Protein AF-A0A815WUZ4-F1 (afdb_monomer)

Organism: NCBI:txid392033

Secondary structure (DSSP, 8-state):
---HHHHHHHHHHHHHH-HHHHHHHTTHHHHHHHHHHH---SHHHHHHHHHHHHHHHHHHHGGG--S----HHHHHHSHHHHHHHHHHHHT--GGGHHHHHHHHTS-TTTTSTTSHHHHTTS------HHHHHHHHHHHHHTT--GGG---

Nearest PDB structures (foldseek):
  8whg-assembly4_H  TM=1.976E-01  e=9.197E+00  Streptomyces viridochromogenes

Structure (mmCIF, N/CA/C/O backbone):
data_AF-A0A815WUZ4-F1
#
_entry.id   AF-A0A815WUZ4-F1
#
loop_
_atom_site.group_PDB
_atom_site.id
_atom_site.type_symbol
_atom_site.label_atom_id
_atom_site.label_alt_id
_atom_site.label_comp_id
_atom_site.label_asym_id
_atom_site.label_entity_id
_atom_site.label_seq_id
_atom_site.pdbx_PDB_ins_code
_atom_site.Cartn_x
_atom_site.Cartn_y
_atom_site.Cartn_z
_atom_site.occupancy
_atom_site.B_iso_or_equiv
_atom_site.auth_seq_id
_atom_site.auth_comp_id
_atom_site.auth_asym_id
_atom_site.auth_atom_id
_atom_site.pdbx_PDB_model_num
ATOM 1 N N . MET A 1 1 ? -0.594 12.963 -1.275 1.00 33.72 1 MET A N 1
ATOM 2 C CA . MET A 1 1 ? -0.300 12.003 -2.353 1.00 33.72 1 MET A CA 1
ATOM 3 C C . MET A 1 1 ? 0.934 11.242 -1.901 1.00 33.72 1 MET A C 1
ATOM 5 O O . MET A 1 1 ? 2.005 11.834 -1.889 1.00 33.72 1 MET A O 1
ATOM 9 N N . MET A 1 2 ? 0.784 10.024 -1.371 1.00 34.12 2 MET A N 1
ATOM 10 C CA . MET A 1 2 ? 1.959 9.171 -1.191 1.00 34.12 2 MET A CA 1
ATOM 11 C C . MET A 1 2 ? 2.343 8.773 -2.609 1.00 34.12 2 MET A C 1
ATOM 13 O O . MET A 1 2 ? 1.570 8.118 -3.299 1.00 34.12 2 MET A O 1
ATOM 17 N N . ASP A 1 3 ? 3.430 9.360 -3.091 1.00 41.78 3 ASP A N 1
ATOM 18 C CA . ASP A 1 3 ? 3.906 9.173 -4.453 1.00 41.78 3 ASP A CA 1
ATOM 19 C C . ASP A 1 3 ? 4.042 7.666 -4.692 1.00 41.78 3 ASP A C 1
ATOM 21 O O . ASP A 1 3 ? 4.693 6.985 -3.894 1.00 41.78 3 ASP A O 1
ATOM 25 N N . ALA A 1 4 ? 3.403 7.135 -5.740 1.00 43.94 4 ALA A N 1
ATOM 26 C CA . ALA A 1 4 ? 3.498 5.720 -6.088 1.00 43.94 4 ALA A CA 1
ATOM 27 C C . ALA A 1 4 ? 4.973 5.288 -6.115 1.00 43.94 4 ALA A C 1
ATOM 29 O O . ALA A 1 4 ? 5.302 4.188 -5.677 1.00 43.94 4 ALA A O 1
ATOM 30 N N . ALA A 1 5 ? 5.886 6.196 -6.494 1.00 43.91 5 ALA A N 1
ATOM 31 C CA . ALA A 1 5 ? 7.324 5.991 -6.411 1.00 43.91 5 ALA A CA 1
ATOM 32 C C . ALA A 1 5 ? 7.806 5.538 -5.018 1.00 43.91 5 ALA A C 1
ATOM 34 O O . ALA A 1 5 ? 8.633 4.633 -4.951 1.00 43.91 5 ALA A O 1
ATOM 35 N N . ILE A 1 6 ? 7.306 6.113 -3.913 1.00 45.12 6 ILE A N 1
ATOM 36 C CA . ILE A 1 6 ? 7.702 5.789 -2.525 1.00 45.12 6 ILE A CA 1
ATOM 37 C C . ILE A 1 6 ? 7.415 4.322 -2.196 1.00 45.12 6 ILE A C 1
ATOM 39 O O . ILE A 1 6 ? 8.313 3.630 -1.713 1.00 45.12 6 ILE A O 1
ATOM 43 N N . PHE A 1 7 ? 6.227 3.830 -2.551 1.00 51.31 7 PHE A N 1
ATOM 44 C CA . PHE A 1 7 ? 5.836 2.436 -2.336 1.00 51.31 7 PHE A CA 1
ATOM 45 C C . PHE A 1 7 ? 6.725 1.458 -3.131 1.00 51.31 7 PHE A C 1
ATOM 47 O O . PHE A 1 7 ? 7.172 0.440 -2.603 1.00 51.31 7 PHE A O 1
ATOM 54 N N . TRP A 1 8 ? 7.105 1.799 -4.370 1.00 53.34 8 TRP A N 1
ATOM 55 C CA . TRP A 1 8 ? 8.022 0.959 -5.161 1.00 53.34 8 TRP A CA 1
ATOM 56 C C . TRP A 1 8 ? 9.453 0.935 -4.620 1.00 53.34 8 TRP A C 1
ATOM 58 O O . TRP A 1 8 ? 10.158 -0.059 -4.808 1.00 53.34 8 TRP A O 1
ATOM 68 N N . LYS A 1 9 ? 9.897 1.979 -3.906 1.00 58.34 9 LYS A N 1
ATOM 69 C CA . LYS A 1 9 ? 11.194 1.939 -3.211 1.00 58.34 9 LYS A CA 1
ATOM 70 C C . LYS A 1 9 ? 11.167 1.002 -2.022 1.00 58.34 9 LYS A C 1
ATOM 72 O O . LYS A 1 9 ? 12.125 0.258 -1.854 1.00 58.34 9 LYS A O 1
ATOM 77 N N . GLU A 1 10 ? 10.098 1.014 -1.230 1.00 59.25 10 GLU A N 1
ATOM 78 C CA . GLU A 1 10 ? 9.913 0.065 -0.125 1.00 59.25 10 GLU A CA 1
ATOM 79 C C . GLU A 1 10 ? 9.961 -1.368 -0.648 1.00 59.25 10 GLU A C 1
ATOM 81 O O . GLU A 1 10 ? 10.690 -2.203 -0.115 1.00 59.25 10 GLU A O 1
ATOM 86 N N . ALA A 1 11 ? 9.286 -1.608 -1.770 1.00 59.91 11 ALA A N 1
ATOM 87 C CA . ALA A 1 11 ? 9.274 -2.887 -2.448 1.00 59.91 11 ALA A CA 1
ATOM 88 C C . ALA A 1 11 ? 10.660 -3.377 -2.889 1.00 59.91 11 ALA A C 1
ATOM 90 O O . ALA A 1 11 ? 11.098 -4.465 -2.503 1.00 59.91 11 ALA A O 1
ATOM 91 N N . VAL A 1 12 ? 11.379 -2.555 -3.658 1.00 59.91 12 VAL A N 1
ATOM 92 C CA . VAL A 1 12 ? 12.727 -2.879 -4.150 1.00 59.91 12 VAL A CA 1
ATOM 93 C C . VAL A 1 12 ? 13.723 -2.996 -2.992 1.00 59.91 12 VAL A C 1
ATOM 95 O O . VAL A 1 12 ? 14.553 -3.907 -2.981 1.00 59.91 12 VAL A O 1
ATOM 98 N N . TYR A 1 13 ? 13.641 -2.111 -1.996 1.00 64.19 13 TYR A N 1
ATOM 99 C CA . TYR A 1 13 ? 14.516 -2.114 -0.826 1.00 64.19 13 TYR A CA 1
ATOM 100 C C . TYR A 1 13 ? 14.317 -3.368 0.030 1.00 64.19 13 TYR A C 1
ATOM 102 O O . TYR A 1 13 ? 15.301 -4.020 0.383 1.00 64.19 13 TYR A O 1
ATOM 110 N N . LEU A 1 14 ? 13.068 -3.744 0.319 1.00 59.81 14 LEU A N 1
ATOM 111 C CA . LEU A 1 14 ? 12.739 -4.953 1.073 1.00 59.81 14 LEU A CA 1
ATOM 112 C C . LEU A 1 14 ? 13.162 -6.216 0.326 1.00 59.81 14 LEU A C 1
ATOM 114 O O . LEU A 1 14 ? 13.721 -7.124 0.935 1.00 59.81 14 LEU A O 1
ATOM 118 N N . GLN A 1 15 ? 12.962 -6.267 -0.990 1.00 59.44 15 GLN A N 1
ATOM 119 C CA . GLN A 1 15 ? 13.372 -7.421 -1.783 1.00 59.44 15 GLN A CA 1
ATOM 120 C C . GLN A 1 15 ? 14.902 -7.552 -1.871 1.00 59.44 15 GLN A C 1
ATOM 122 O O . GLN A 1 15 ? 15.423 -8.666 -1.827 1.00 59.44 15 GLN A O 1
ATOM 127 N N . SER A 1 16 ? 15.619 -6.426 -1.948 1.00 58.81 16 SER A N 1
ATOM 128 C CA . SER A 1 16 ? 17.085 -6.404 -2.055 1.00 58.81 16 SER A CA 1
ATOM 129 C C . SER A 1 16 ? 17.783 -6.686 -0.723 1.00 58.81 16 SER A C 1
ATOM 131 O O . SER A 1 16 ? 18.782 -7.398 -0.694 1.00 58.81 16 SER A O 1
ATOM 133 N N . ASN A 1 17 ? 17.262 -6.147 0.383 1.00 57.53 17 ASN A N 1
ATOM 134 C CA . ASN A 1 17 ? 17.926 -6.197 1.691 1.00 57.53 17 ASN A CA 1
ATOM 135 C C . ASN A 1 17 ? 17.326 -7.247 2.639 1.00 57.53 17 ASN A C 1
ATOM 137 O O . ASN A 1 17 ? 18.008 -7.714 3.549 1.00 57.53 17 ASN A O 1
ATOM 141 N N . PHE A 1 18 ? 16.071 -7.656 2.423 1.00 61.00 18 PHE A N 1
ATOM 142 C CA . PHE A 1 18 ? 15.342 -8.592 3.287 1.00 61.00 18 PHE A CA 1
ATOM 143 C C . PHE A 1 18 ? 14.553 -9.644 2.475 1.00 61.00 18 PHE A C 1
ATOM 145 O O . PHE A 1 18 ? 13.340 -9.797 2.649 1.00 61.00 18 PHE A O 1
ATOM 152 N N . PRO A 1 19 ? 15.215 -10.446 1.618 1.00 57.31 19 PRO A N 1
ATOM 153 C CA . PRO A 1 19 ? 14.550 -11.329 0.650 1.00 57.31 19 PRO A CA 1
ATOM 154 C C . PRO A 1 19 ? 13.645 -12.396 1.289 1.00 57.31 19 PRO A C 1
ATOM 156 O O . PRO A 1 19 ? 12.634 -12.785 0.707 1.00 57.31 19 PRO A O 1
ATOM 159 N N . LYS A 1 20 ? 13.958 -12.854 2.511 1.00 56.62 20 LYS A N 1
ATOM 160 C CA . LYS A 1 20 ? 13.097 -13.784 3.267 1.00 56.62 20 LYS A CA 1
ATOM 161 C C . LYS A 1 20 ? 11.817 -1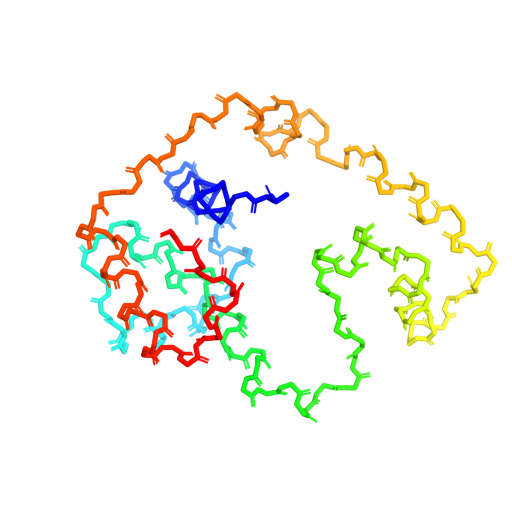3.116 3.784 1.00 56.62 20 LYS A C 1
ATOM 163 O O . LYS A 1 20 ? 10.778 -13.765 3.807 1.00 56.62 20 LYS A O 1
ATOM 168 N N . LEU A 1 21 ? 11.892 -11.838 4.167 1.00 56.75 21 LEU A N 1
ATOM 169 C CA . LEU A 1 21 ? 10.746 -11.053 4.633 1.00 56.75 21 LEU A CA 1
ATOM 170 C C . LEU A 1 21 ? 9.828 -10.691 3.461 1.00 56.75 21 LEU A C 1
ATOM 172 O O . LEU A 1 21 ? 8.621 -10.862 3.573 1.00 56.75 21 LEU A O 1
ATOM 176 N N . GLY A 1 22 ? 10.397 -10.303 2.314 1.00 56.78 22 GLY A N 1
ATOM 177 C CA . GLY A 1 22 ? 9.626 -10.107 1.082 1.00 56.78 22 GLY A CA 1
ATOM 178 C C . GLY A 1 22 ? 8.892 -11.384 0.659 1.00 56.78 22 GLY A C 1
ATOM 179 O O . GLY A 1 22 ? 7.690 -11.370 0.425 1.00 56.78 22 GLY A O 1
ATOM 180 N N . LYS A 1 23 ? 9.579 -12.531 0.679 1.00 57.44 23 LYS A N 1
ATOM 181 C CA . LYS A 1 23 ? 8.960 -13.824 0.350 1.00 57.44 23 LYS A CA 1
ATOM 182 C C . LYS A 1 23 ? 7.822 -14.223 1.305 1.00 57.44 23 LYS A C 1
ATOM 184 O O . LYS A 1 23 ? 6.888 -14.898 0.881 1.00 57.44 23 LYS A O 1
ATOM 189 N N . TRP A 1 24 ? 7.903 -13.835 2.579 1.00 53.62 24 TRP A N 1
ATOM 190 C CA . TRP A 1 24 ? 6.871 -14.111 3.583 1.00 53.62 24 TRP A CA 1
ATOM 191 C C . TRP A 1 24 ? 5.673 -13.155 3.480 1.00 53.62 24 TRP A C 1
ATOM 193 O O . TRP A 1 24 ? 4.536 -13.605 3.580 1.00 53.62 24 TRP A O 1
ATOM 203 N N . LEU A 1 25 ? 5.910 -11.863 3.227 1.00 54.88 25 LEU A N 1
ATOM 204 C CA . LEU A 1 25 ? 4.862 -10.837 3.159 1.00 54.88 25 LEU A CA 1
ATOM 205 C C . LEU A 1 25 ? 3.947 -10.956 1.927 1.00 54.88 25 LEU A C 1
ATOM 207 O O . LEU A 1 25 ? 2.799 -10.528 2.004 1.00 54.88 25 LEU A O 1
ATOM 211 N N . PHE A 1 26 ? 4.422 -11.519 0.807 1.00 56.56 26 PHE A N 1
ATOM 212 C CA . PHE A 1 26 ? 3.747 -11.354 -0.495 1.00 56.56 26 PHE A CA 1
ATOM 213 C C . PHE A 1 26 ? 3.203 -12.632 -1.154 1.00 56.56 26 PHE A C 1
ATOM 215 O O . PHE A 1 26 ? 2.708 -12.559 -2.273 1.00 56.56 26 PHE A O 1
ATOM 222 N N . GLY A 1 27 ? 3.220 -13.786 -0.475 1.00 55.19 27 GLY A N 1
ATOM 223 C CA . GLY A 1 27 ? 2.534 -14.995 -0.960 1.00 55.19 27 GLY A CA 1
ATOM 224 C C . GLY A 1 27 ? 3.128 -15.578 -2.256 1.00 55.19 27 GLY A C 1
ATOM 225 O O . GLY A 1 27 ? 2.695 -15.290 -3.369 1.00 55.19 27 GLY A O 1
ATOM 226 N N . TYR A 1 28 ? 4.098 -16.478 -2.098 1.00 53.31 28 TYR A N 1
ATOM 227 C CA . TYR A 1 28 ? 4.985 -16.988 -3.156 1.00 53.31 28 TYR A CA 1
ATOM 228 C C . TYR A 1 28 ? 4.309 -17.653 -4.382 1.00 53.31 28 TYR A C 1
ATOM 230 O O . TYR A 1 28 ? 4.900 -17.708 -5.462 1.00 53.31 28 TYR A O 1
ATOM 238 N N . GLU A 1 29 ? 3.092 -18.188 -4.251 1.00 56.78 29 GLU A N 1
ATOM 239 C CA . GLU A 1 29 ? 2.419 -18.925 -5.340 1.00 56.78 29 GLU A CA 1
ATOM 240 C C . GLU A 1 29 ? 1.745 -18.004 -6.370 1.00 56.78 29 GLU A C 1
ATOM 242 O O . GLU A 1 29 ? 1.810 -18.250 -7.579 1.00 56.78 29 GLU A O 1
ATOM 247 N N . LEU A 1 30 ? 1.164 -16.898 -5.902 1.00 57.44 30 LEU A N 1
ATOM 248 C CA . LEU A 1 30 ? 0.562 -15.860 -6.744 1.00 57.44 30 LEU A CA 1
ATOM 249 C C . LEU A 1 30 ? 1.636 -15.071 -7.507 1.00 57.44 30 LEU A C 1
ATOM 251 O O . LEU A 1 30 ? 1.461 -14.744 -8.686 1.00 57.44 30 LEU A O 1
ATOM 255 N N . GLU A 1 31 ? 2.785 -14.864 -6.858 1.00 63.03 31 GLU A N 1
ATOM 256 C CA . GLU A 1 31 ? 3.992 -14.286 -7.445 1.00 63.03 31 GLU A CA 1
ATOM 257 C C . GLU A 1 31 ? 4.505 -15.122 -8.627 1.00 63.03 31 GLU A C 1
ATOM 259 O O . GLU A 1 31 ? 4.642 -14.589 -9.727 1.00 63.03 31 GLU A O 1
ATOM 264 N N . LYS A 1 32 ? 4.747 -16.430 -8.447 1.00 64.75 32 LYS A N 1
ATOM 265 C CA . LYS A 1 32 ? 5.347 -17.278 -9.496 1.00 64.75 32 LYS A CA 1
ATOM 266 C C . LYS A 1 32 ? 4.550 -17.280 -10.797 1.00 64.75 32 LYS A C 1
ATOM 268 O O . LYS A 1 32 ? 5.107 -16.996 -11.855 1.00 64.75 32 LYS A O 1
ATOM 273 N N . SER A 1 33 ? 3.246 -17.543 -10.716 1.00 71.12 33 SER A N 1
ATOM 274 C CA . SER A 1 33 ? 2.396 -17.628 -11.911 1.00 71.12 33 SER A CA 1
ATOM 275 C C . SER A 1 33 ? 2.283 -16.290 -12.653 1.00 71.12 33 SER A C 1
ATOM 277 O O . SER A 1 33 ? 2.178 -16.264 -13.880 1.00 71.12 33 SER A O 1
ATOM 279 N N . THR A 1 34 ? 2.340 -15.169 -11.929 1.00 74.88 34 THR A N 1
ATOM 280 C CA . THR A 1 34 ? 2.266 -13.829 -12.523 1.00 74.88 34 THR A CA 1
ATOM 281 C C . THR A 1 34 ? 3.615 -13.402 -13.099 1.00 74.88 34 THR A C 1
ATOM 283 O O . THR A 1 34 ? 3.665 -12.881 -14.211 1.00 74.88 34 THR A O 1
ATOM 286 N N . VAL A 1 35 ? 4.720 -13.687 -12.406 1.00 74.19 35 VAL A N 1
ATOM 287 C CA . VAL A 1 35 ? 6.086 -13.425 -12.885 1.00 74.19 35 VAL A CA 1
ATOM 288 C C . VAL A 1 35 ? 6.389 -14.222 -14.156 1.00 74.19 35 VAL A C 1
ATOM 290 O O . VAL A 1 35 ? 6.962 -13.668 -15.092 1.00 74.19 35 VAL A O 1
ATOM 293 N N . GLU A 1 36 ? 5.951 -15.480 -1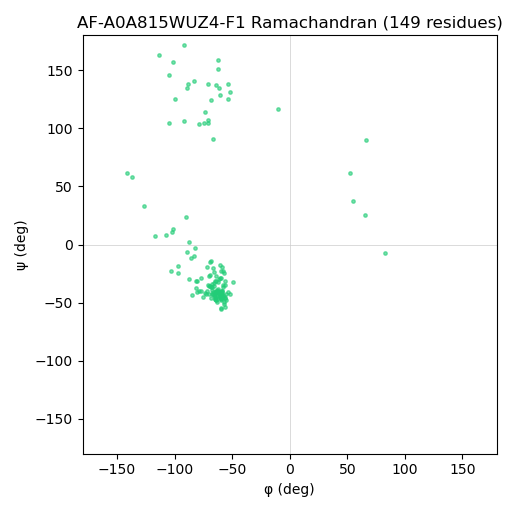4.246 1.00 78.25 36 GLU A N 1
ATOM 294 C CA . GLU A 1 36 ? 6.105 -16.304 -15.455 1.00 78.25 36 GLU A CA 1
ATOM 295 C C . GLU A 1 36 ? 5.301 -15.770 -16.651 1.00 78.25 36 GLU A C 1
ATOM 297 O O . GLU A 1 36 ? 5.772 -15.833 -17.791 1.00 78.25 36 GLU A O 1
ATOM 302 N N . LYS A 1 37 ? 4.110 -15.207 -16.404 1.00 81.44 37 LYS A N 1
ATOM 303 C CA . LYS A 1 37 ? 3.254 -14.608 -17.442 1.00 81.44 37 LYS A CA 1
ATOM 304 C C . LYS A 1 37 ? 3.767 -13.250 -17.917 1.00 81.44 37 LYS A C 1
ATOM 306 O O . LYS A 1 37 ? 3.792 -12.992 -19.117 1.00 81.44 37 LYS A O 1
ATOM 311 N N . VAL A 1 38 ? 4.157 -12.378 -16.986 1.00 83.44 38 VAL A N 1
ATOM 312 C CA . VAL A 1 38 ? 4.558 -10.993 -17.280 1.00 83.44 38 VAL A CA 1
ATOM 313 C C . VAL A 1 38 ? 6.005 -10.910 -17.774 1.00 83.44 38 VAL A C 1
ATOM 315 O O . VAL A 1 38 ? 6.300 -10.051 -18.603 1.00 83.44 38 VAL A O 1
ATOM 318 N N . LYS A 1 39 ? 6.878 -11.818 -17.312 1.00 86.25 39 LYS A N 1
ATOM 319 C CA . LYS A 1 39 ? 8.313 -11.897 -17.644 1.00 86.25 39 LYS A CA 1
ATOM 320 C C . LYS A 1 39 ? 9.062 -10.570 -17.420 1.00 86.25 39 LYS A C 1
ATOM 322 O O . LYS A 1 39 ? 9.601 -10.012 -18.371 1.00 86.25 39 LYS A O 1
ATOM 327 N N . PRO A 1 40 ? 9.110 -10.055 -16.176 1.00 85.69 40 PRO A N 1
ATOM 328 C CA . PRO A 1 40 ? 9.833 -8.823 -15.865 1.00 85.69 40 PRO A CA 1
ATOM 329 C C . PRO A 1 40 ? 11.337 -8.962 -16.155 1.00 85.69 40 PRO A C 1
ATOM 331 O O . PRO A 1 40 ? 11.969 -9.952 -15.769 1.00 85.69 40 PRO A O 1
ATOM 334 N N . GLU A 1 41 ? 11.923 -7.954 -16.800 1.00 87.69 41 GLU A N 1
ATOM 335 C CA . GLU A 1 41 ? 13.326 -7.992 -17.244 1.00 87.69 41 GLU A CA 1
ATOM 336 C C . GLU A 1 41 ? 14.272 -7.298 -16.254 1.00 87.69 41 GLU A C 1
ATOM 338 O O . GLU A 1 41 ? 15.445 -7.658 -16.160 1.00 87.69 41 GLU A O 1
ATOM 343 N N . SER A 1 42 ? 13.761 -6.359 -15.454 1.00 85.81 42 SER A N 1
ATOM 344 C CA . SER A 1 42 ? 14.532 -5.604 -14.460 1.00 85.81 42 SER A CA 1
ATOM 345 C C . SER A 1 42 ? 14.111 -5.923 -13.019 1.00 85.81 42 SER A C 1
ATOM 347 O O . SER A 1 42 ? 13.046 -6.489 -12.764 1.00 85.81 42 SER A O 1
ATOM 349 N N . LEU A 1 43 ? 14.957 -5.562 -12.046 1.00 81.50 43 LEU A N 1
ATOM 350 C CA . LEU A 1 43 ? 14.609 -5.661 -10.622 1.00 81.50 43 LEU A CA 1
ATOM 351 C C . LEU A 1 43 ? 13.408 -4.768 -10.281 1.00 81.50 43 LEU A C 1
ATOM 353 O O . LEU A 1 43 ? 12.536 -5.185 -9.525 1.00 81.50 43 LEU A O 1
ATOM 357 N N . LEU A 1 44 ? 13.343 -3.579 -10.886 1.00 84.69 44 LEU A N 1
ATOM 358 C CA . LEU A 1 44 ? 12.223 -2.654 -10.746 1.00 84.69 44 LEU A CA 1
ATOM 359 C C . LEU A 1 44 ? 10.912 -3.290 -11.226 1.00 84.69 44 LEU A C 1
ATOM 361 O O . LEU A 1 44 ? 9.915 -3.238 -10.518 1.00 84.69 44 LEU A O 1
ATOM 365 N N . GLU A 1 45 ? 10.915 -3.941 -12.389 1.00 86.94 45 GLU A N 1
ATOM 366 C CA . GLU A 1 45 ? 9.730 -4.635 -12.907 1.00 86.94 45 GLU A CA 1
ATOM 367 C C . GLU A 1 45 ? 9.351 -5.854 -12.067 1.00 86.94 45 GLU A C 1
ATOM 369 O O . GLU A 1 45 ? 8.169 -6.122 -11.879 1.00 86.94 45 GLU A O 1
ATOM 374 N N . ARG A 1 46 ? 10.329 -6.601 -11.538 1.00 82.81 46 ARG A N 1
ATOM 375 C CA . ARG A 1 46 ? 10.047 -7.722 -10.626 1.00 82.81 46 ARG A CA 1
ATOM 376 C C . ARG A 1 46 ? 9.381 -7.232 -9.351 1.00 82.81 46 ARG A C 1
ATOM 378 O O . ARG A 1 46 ? 8.343 -7.771 -8.979 1.00 82.81 46 ARG A O 1
ATOM 385 N N . ALA A 1 47 ? 9.946 -6.203 -8.726 1.00 80.31 47 ALA A N 1
ATOM 386 C CA . ALA A 1 47 ? 9.342 -5.561 -7.569 1.00 80.31 47 ALA A CA 1
ATOM 387 C C . ALA A 1 47 ? 7.949 -5.025 -7.922 1.00 80.31 47 ALA A C 1
ATOM 389 O O . ALA A 1 47 ? 7.010 -5.221 -7.160 1.00 80.31 47 ALA A O 1
ATOM 390 N N . PHE A 1 48 ? 7.777 -4.451 -9.116 1.00 84.19 48 PHE A N 1
ATOM 391 C CA . PHE A 1 48 ? 6.466 -4.022 -9.581 1.00 84.19 48 PHE A CA 1
ATOM 392 C C . PHE A 1 48 ? 5.444 -5.165 -9.574 1.00 84.19 48 PHE A C 1
ATOM 394 O O . PHE A 1 48 ? 4.399 -5.076 -8.934 1.00 84.19 48 PHE A O 1
ATOM 401 N N . VAL A 1 49 ? 5.778 -6.275 -10.235 1.00 84.75 49 VAL A N 1
ATOM 402 C CA . VAL A 1 49 ? 4.901 -7.447 -10.343 1.00 84.75 49 VAL A CA 1
ATOM 403 C C . VAL A 1 49 ? 4.577 -8.042 -8.975 1.00 84.75 49 VAL A C 1
ATOM 405 O O . VAL A 1 49 ? 3.419 -8.360 -8.726 1.00 84.75 49 VAL A O 1
ATOM 408 N N . ILE A 1 50 ? 5.562 -8.171 -8.084 1.00 79.94 50 ILE A N 1
ATOM 409 C CA . ILE A 1 50 ? 5.377 -8.785 -6.760 1.00 79.94 50 ILE A CA 1
ATOM 410 C C . ILE A 1 50 ? 4.324 -8.047 -5.939 1.00 79.94 50 ILE A C 1
ATOM 412 O O . ILE A 1 50 ? 3.476 -8.681 -5.320 1.00 79.94 50 ILE A O 1
ATOM 416 N N . PHE A 1 51 ? 4.345 -6.717 -5.957 1.00 77.50 51 PHE A N 1
ATOM 417 C CA . PHE A 1 51 ? 3.426 -5.925 -5.143 1.00 77.50 51 PHE A CA 1
ATOM 418 C C . PHE A 1 51 ? 2.102 -5.657 -5.862 1.00 77.50 51 PHE A C 1
ATOM 420 O O . PHE A 1 51 ? 1.059 -5.559 -5.220 1.00 77.50 51 PHE A O 1
ATOM 427 N N . ALA A 1 52 ? 2.112 -5.592 -7.195 1.00 83.44 52 ALA A N 1
ATOM 428 C CA . ALA A 1 52 ? 0.901 -5.412 -7.983 1.00 83.44 52 ALA A CA 1
ATOM 429 C C . ALA A 1 52 ? 0.059 -6.694 -8.107 1.00 83.44 52 ALA A C 1
ATOM 431 O O . ALA A 1 52 ? -1.159 -6.610 -8.274 1.00 83.44 52 ALA A O 1
ATOM 432 N N . ALA A 1 53 ? 0.671 -7.883 -8.050 1.00 83.50 53 ALA A N 1
ATOM 433 C CA . ALA A 1 53 ? -0.019 -9.149 -8.308 1.00 83.50 53 ALA A CA 1
ATOM 434 C C . ALA A 1 53 ? -1.126 -9.468 -7.287 1.00 83.50 53 ALA A C 1
ATOM 436 O O . ALA A 1 53 ? -2.235 -9.777 -7.733 1.00 83.50 53 ALA A O 1
ATOM 437 N N . PRO A 1 54 ? -0.910 -9.337 -5.959 1.00 80.25 54 PRO A N 1
ATOM 438 C CA . PRO A 1 54 ? -1.976 -9.540 -4.979 1.00 80.25 54 PRO A CA 1
ATOM 439 C C . PRO A 1 54 ? -3.157 -8.595 -5.204 1.00 80.25 54 PRO A C 1
ATOM 441 O O . PRO A 1 54 ? -4.310 -9.012 -5.118 1.00 80.25 54 PRO A O 1
ATOM 444 N N . TYR A 1 55 ? -2.880 -7.338 -5.554 1.00 81.00 55 TYR A N 1
ATOM 445 C CA . TYR A 1 55 ? -3.918 -6.339 -5.779 1.00 81.00 55 TYR A CA 1
ATOM 446 C C . TYR A 1 55 ? -4.695 -6.573 -7.088 1.00 81.00 55 TYR A C 1
ATOM 448 O O . TYR A 1 55 ? -5.923 -6.534 -7.089 1.00 81.00 55 TYR A O 1
ATOM 456 N N . SER A 1 56 ? -4.009 -6.910 -8.188 1.00 84.88 56 SER A N 1
ATOM 457 C CA . SER A 1 56 ? -4.646 -7.346 -9.445 1.00 84.88 56 SER A CA 1
ATOM 458 C C . SER A 1 56 ? -5.563 -8.548 -9.211 1.00 84.88 56 SER A C 1
ATOM 460 O O . SER A 1 56 ? -6.715 -8.565 -9.651 1.00 84.88 56 SER A O 1
ATOM 462 N N . TRP A 1 57 ? -5.077 -9.542 -8.464 1.00 83.38 57 TRP A N 1
ATOM 463 C CA . TRP A 1 57 ? -5.873 -10.708 -8.110 1.00 83.38 57 TRP A CA 1
ATOM 464 C C . TRP A 1 57 ? -7.085 -10.313 -7.254 1.00 83.38 57 TRP A C 1
ATOM 466 O O . TRP A 1 57 ? -8.195 -10.763 -7.548 1.00 83.38 57 TRP A O 1
ATOM 476 N N . PHE A 1 58 ? -6.909 -9.438 -6.256 1.00 82.06 58 PHE A N 1
ATOM 477 C CA . PHE A 1 58 ? -8.006 -8.941 -5.422 1.00 82.06 58 PHE A CA 1
ATOM 478 C C . PHE A 1 58 ? -9.086 -8.282 -6.279 1.00 82.06 58 PHE A C 1
ATOM 480 O O . PHE A 1 58 ? -10.245 -8.661 -6.175 1.00 82.06 58 PHE A O 1
ATOM 487 N N . LEU A 1 59 ? -8.721 -7.379 -7.193 1.00 83.75 59 LEU A N 1
ATOM 488 C CA . LEU A 1 59 ? -9.682 -6.709 -8.073 1.00 83.75 59 LEU A CA 1
ATOM 489 C C . LEU A 1 59 ? -10.488 -7.692 -8.931 1.00 83.75 59 LEU A C 1
ATOM 491 O O . LEU A 1 59 ? -11.706 -7.543 -9.054 1.00 83.75 59 LEU A O 1
ATOM 495 N N . LYS A 1 60 ? -9.835 -8.722 -9.481 1.00 84.19 60 LYS A N 1
ATOM 496 C CA . LYS A 1 60 ? -10.489 -9.764 -10.294 1.00 84.19 60 LYS A CA 1
ATOM 497 C C . LYS A 1 60 ? -11.466 -10.614 -9.487 1.00 84.19 60 LYS A C 1
ATOM 499 O O . LYS A 1 60 ? -12.499 -11.031 -10.005 1.00 84.19 60 LYS A O 1
ATOM 504 N N . ASN A 1 61 ? -11.167 -10.832 -8.210 1.00 83.50 61 ASN A N 1
ATOM 505 C CA . ASN A 1 61 ? -11.937 -11.704 -7.327 1.00 83.50 61 ASN A CA 1
ATOM 506 C C . ASN A 1 61 ? -12.749 -10.932 -6.281 1.00 83.50 61 ASN A C 1
ATOM 508 O O . ASN A 1 61 ? -13.339 -11.551 -5.403 1.00 83.50 61 ASN A O 1
ATOM 512 N N . ARG A 1 62 ? -12.824 -9.596 -6.363 1.00 81.50 62 ARG A N 1
ATOM 513 C CA . ARG A 1 62 ? -13.448 -8.743 -5.333 1.00 81.50 62 ARG A CA 1
ATOM 514 C C . ARG A 1 62 ? -14.898 -9.118 -5.033 1.00 81.50 62 ARG A C 1
ATOM 516 O O . ARG A 1 62 ? -15.342 -9.007 -3.903 1.00 81.50 62 ARG A O 1
ATOM 523 N N . HIS A 1 63 ? -15.611 -9.616 -6.041 1.00 82.00 63 HIS A N 1
ATOM 524 C CA . HIS A 1 63 ? -16.993 -10.081 -5.930 1.00 82.00 63 HIS A CA 1
ATOM 525 C C . HIS A 1 63 ? -17.147 -11.336 -5.052 1.00 82.00 63 HIS A C 1
ATOM 527 O O . HIS A 1 63 ? -18.238 -11.602 -4.561 1.00 82.00 63 HIS A O 1
ATOM 533 N N . CYS A 1 64 ? -16.069 -12.093 -4.838 1.00 81.25 64 CYS A N 1
ATOM 534 C CA . CYS A 1 64 ? -16.033 -13.251 -3.946 1.00 81.25 64 CYS A CA 1
ATOM 535 C C . CYS A 1 64 ? -15.798 -12.864 -2.478 1.00 81.25 64 CYS A C 1
ATOM 537 O O . CYS A 1 64 ? -15.902 -13.719 -1.600 1.00 81.25 64 CYS A O 1
ATOM 539 N N . TYR A 1 65 ? -15.451 -11.605 -2.200 1.00 75.88 65 TYR A N 1
ATOM 540 C CA . TYR A 1 65 ? -15.175 -11.125 -0.853 1.00 75.88 65 TYR A CA 1
ATOM 541 C C . TYR A 1 65 ? -16.385 -10.399 -0.280 1.00 75.88 65 TYR A C 1
ATOM 543 O O . TYR A 1 65 ? -16.860 -9.417 -0.837 1.00 75.88 65 TYR A O 1
ATOM 551 N N 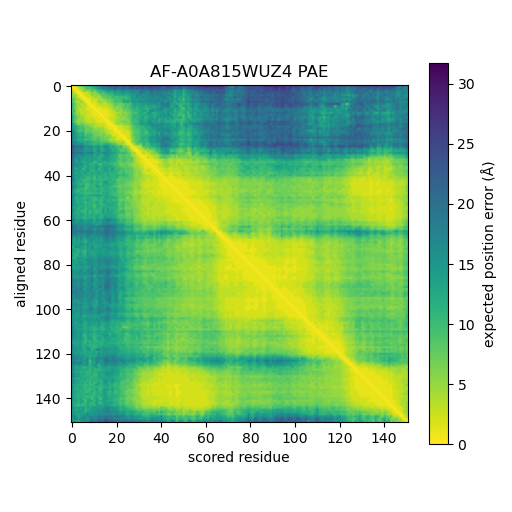. ALA A 1 66 ? -16.834 -10.845 0.891 1.00 72.56 66 ALA A N 1
ATOM 552 C CA . ALA A 1 66 ? -17.836 -10.147 1.697 1.00 72.56 66 ALA A CA 1
ATOM 553 C C . ALA A 1 66 ? -17.194 -9.156 2.694 1.00 72.56 66 ALA A C 1
ATOM 555 O O . ALA A 1 66 ? -17.771 -8.862 3.738 1.00 72.56 66 ALA A O 1
ATOM 556 N N . LEU A 1 67 ? -15.971 -8.693 2.411 1.00 77.81 67 LEU A N 1
ATOM 557 C CA . LEU A 1 67 ? -15.195 -7.820 3.292 1.00 77.81 67 LEU A CA 1
ATOM 558 C C . LEU A 1 67 ? -15.193 -6.381 2.758 1.00 77.81 67 LEU A C 1
ATOM 560 O O . LEU A 1 67 ? -15.170 -6.190 1.541 1.00 77.81 67 LEU A O 1
ATOM 564 N N . PRO A 1 68 ? -15.185 -5.369 3.642 1.00 80.31 68 PRO A N 1
ATOM 565 C CA . PRO A 1 68 ? -15.090 -3.977 3.230 1.00 80.31 68 PRO A CA 1
ATOM 566 C C . PRO A 1 68 ? -13.744 -3.715 2.550 1.00 80.31 68 PRO A C 1
ATOM 568 O O . PRO A 1 68 ? -12.694 -4.163 3.018 1.00 80.31 68 PRO A O 1
ATOM 571 N N . GLU A 1 69 ? -13.772 -2.964 1.451 1.00 80.56 69 GLU A N 1
ATOM 572 C CA . GLU A 1 69 ? -12.557 -2.516 0.776 1.00 80.56 69 GLU A CA 1
ATOM 573 C C . GLU A 1 69 ? -11.886 -1.414 1.604 1.00 80.56 69 GLU A C 1
ATOM 575 O O . GLU A 1 69 ? -12.420 -0.315 1.767 1.00 80.56 69 GLU A O 1
ATOM 580 N N . VAL A 1 70 ? -10.696 -1.710 2.123 1.00 85.38 70 VAL A N 1
ATOM 581 C CA . VAL A 1 70 ? -9.878 -0.749 2.864 1.00 85.38 70 VAL A CA 1
ATOM 582 C C . VAL A 1 70 ? -8.734 -0.302 1.968 1.00 85.38 70 VAL A C 1
ATOM 584 O O . VAL A 1 70 ? -7.765 -1.033 1.769 1.00 85.38 70 VAL A O 1
ATOM 587 N N . THR A 1 71 ? -8.843 0.913 1.440 1.00 82.75 71 THR A N 1
ATOM 588 C CA . THR A 1 71 ? -7.752 1.583 0.727 1.00 82.75 71 THR A CA 1
ATOM 589 C C . THR A 1 71 ? -7.081 2.607 1.633 1.00 82.75 71 THR A C 1
ATOM 591 O O . THR A 1 71 ? -7.684 3.104 2.591 1.00 82.75 71 THR A O 1
ATOM 594 N N . TYR A 1 72 ? -5.828 2.948 1.330 1.00 83.00 72 TYR A N 1
ATOM 595 C CA . TYR A 1 72 ? -5.122 4.005 2.049 1.00 83.00 72 TYR A CA 1
ATOM 596 C C . TYR A 1 72 ? -5.862 5.344 1.918 1.00 83.00 72 TYR A C 1
ATOM 598 O O . TYR A 1 72 ? -6.040 6.061 2.899 1.00 83.00 72 TYR A O 1
ATOM 606 N N . GLU A 1 73 ? -6.373 5.652 0.728 1.00 81.75 73 GLU A N 1
ATOM 607 C CA . GLU A 1 73 ? -7.104 6.882 0.429 1.00 81.75 73 GLU A CA 1
ATOM 608 C C . GLU A 1 73 ? -8.367 7.006 1.282 1.00 81.75 73 GLU A C 1
ATOM 610 O O . GLU A 1 73 ? -8.615 8.067 1.863 1.00 81.75 73 GLU A O 1
ATOM 615 N N . ASN A 1 74 ? -9.142 5.926 1.408 1.00 85.25 74 ASN A N 1
ATOM 616 C CA . ASN A 1 74 ? -10.333 5.899 2.256 1.00 85.25 74 ASN A CA 1
ATOM 617 C C . ASN A 1 74 ? -9.951 6.021 3.734 1.00 85.25 74 ASN A C 1
ATOM 619 O O . ASN A 1 74 ? -10.571 6.791 4.467 1.00 85.25 74 ASN A O 1
ATOM 623 N N . LEU A 1 75 ? -8.880 5.346 4.159 1.00 89.62 75 LEU A N 1
ATOM 624 C CA . LEU A 1 75 ? -8.415 5.396 5.542 1.00 89.62 75 L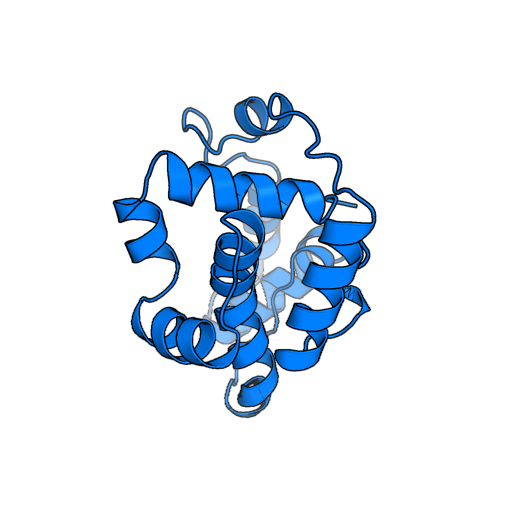EU A CA 1
ATOM 625 C C . LEU A 1 75 ? -7.941 6.797 5.957 1.00 89.62 75 LEU A C 1
ATOM 627 O O . LEU A 1 75 ? -8.104 7.169 7.114 1.00 89.62 75 LEU A O 1
ATOM 631 N N . ILE A 1 76 ? -7.389 7.588 5.034 1.00 87.56 76 ILE A N 1
ATOM 632 C CA . ILE A 1 76 ? -6.964 8.968 5.307 1.00 87.56 76 ILE A CA 1
ATOM 633 C C . ILE A 1 76 ? -8.117 9.970 5.167 1.00 87.56 76 ILE A C 1
ATOM 635 O O . ILE A 1 76 ? -8.249 10.869 5.994 1.00 87.56 76 ILE A O 1
ATOM 639 N N . SER A 1 77 ? -8.946 9.848 4.127 1.00 90.69 77 SER A N 1
ATOM 640 C CA . SER A 1 77 ? -10.009 10.824 3.837 1.00 90.69 77 SER A CA 1
ATOM 641 C C . SER A 1 77 ? -11.272 10.620 4.674 1.00 90.69 77 SER A C 1
ATOM 643 O O . SER A 1 77 ? -11.963 11.589 4.985 1.00 90.69 77 SER A O 1
ATOM 645 N N . LYS A 1 78 ? -11.574 9.370 5.043 1.00 94.50 78 LYS A N 1
ATOM 646 C CA . LYS A 1 78 ? -12.773 8.958 5.785 1.00 94.50 78 LYS A CA 1
ATOM 647 C C . LYS A 1 78 ? -12.434 7.864 6.817 1.00 94.50 78 LYS A C 1
ATOM 649 O O . LYS A 1 78 ? -12.953 6.744 6.731 1.00 94.50 78 LYS A O 1
ATOM 654 N N . PRO A 1 79 ? -11.560 8.153 7.800 1.00 94.50 79 PRO A N 1
ATOM 655 C CA . PRO A 1 79 ? -11.045 7.150 8.735 1.00 94.50 79 PRO A CA 1
ATOM 656 C C . PRO A 1 79 ? -12.145 6.472 9.560 1.00 94.50 79 PRO A C 1
ATOM 658 O O . PRO A 1 79 ? -12.130 5.254 9.708 1.00 94.50 79 PRO A O 1
ATOM 661 N N . GLU A 1 80 ? -13.114 7.236 10.074 1.00 95.50 80 GLU A N 1
ATOM 662 C CA . GLU A 1 80 ? -14.203 6.699 10.904 1.00 95.50 80 GLU A CA 1
ATOM 663 C C . GLU A 1 80 ? -15.130 5.761 10.127 1.00 95.50 80 GLU A C 1
ATOM 665 O O . GLU A 1 80 ? -15.467 4.689 10.624 1.00 95.50 80 GLU A O 1
ATOM 670 N N . GLU A 1 81 ? -15.500 6.135 8.899 1.00 94.88 81 GLU A N 1
ATOM 671 C CA . GLU A 1 81 ? -16.343 5.315 8.020 1.00 94.88 81 GLU A CA 1
ATOM 672 C C . GLU A 1 81 ? -15.624 4.013 7.644 1.00 94.88 81 GLU A C 1
ATOM 674 O O . GLU A 1 81 ? -16.177 2.924 7.796 1.00 94.88 81 GLU A O 1
ATOM 679 N N . THR A 1 82 ? -14.357 4.122 7.233 1.00 94.38 82 THR A N 1
ATOM 680 C CA . THR A 1 82 ? -13.541 2.977 6.805 1.00 94.38 82 THR A CA 1
ATOM 681 C C . THR A 1 82 ? -13.297 1.998 7.955 1.00 94.38 82 THR A C 1
ATOM 683 O O . THR A 1 82 ? -13.504 0.795 7.803 1.00 94.38 82 THR A O 1
ATOM 686 N N . ILE A 1 83 ? -12.895 2.495 9.132 1.00 95.00 83 ILE A N 1
ATOM 687 C CA . ILE A 1 83 ? -12.683 1.657 10.323 1.00 95.00 83 ILE A CA 1
ATOM 688 C C . ILE A 1 83 ? -14.011 1.081 10.823 1.00 95.00 83 ILE A C 1
ATOM 690 O O . ILE A 1 83 ? -14.055 -0.082 11.222 1.00 95.00 83 ILE A O 1
ATOM 694 N N . GLY A 1 84 ? -15.092 1.862 10.783 1.00 95.75 84 GLY A N 1
ATOM 695 C CA . GLY A 1 84 ? -16.424 1.411 11.172 1.00 95.75 84 GLY A CA 1
ATOM 696 C C . GLY A 1 84 ? -16.891 0.210 10.355 1.00 95.75 84 GLY A C 1
ATOM 697 O O . GLY A 1 84 ? -17.321 -0.781 10.938 1.00 95.75 84 GLY A O 1
ATOM 698 N N . ALA A 1 85 ? -16.711 0.247 9.031 1.00 93.44 85 ALA A N 1
ATOM 699 C CA . ALA A 1 85 ? -17.054 -0.873 8.156 1.00 93.44 85 ALA A CA 1
ATOM 700 C C . ALA A 1 85 ? -16.281 -2.157 8.516 1.00 93.44 85 ALA A C 1
ATOM 702 O O . ALA A 1 85 ? -16.851 -3.249 8.524 1.00 93.44 85 ALA A O 1
ATOM 703 N N . VAL A 1 86 ? -14.995 -2.035 8.867 1.00 93.12 86 VAL A N 1
ATOM 704 C CA . VAL A 1 86 ? -14.188 -3.169 9.353 1.00 93.12 86 VAL A CA 1
ATOM 705 C C . VAL A 1 86 ? -14.718 -3.686 10.690 1.00 93.12 86 VAL A C 1
ATOM 707 O O . VAL A 1 86 ? -14.856 -4.894 10.875 1.00 93.12 86 VAL A O 1
ATOM 710 N N . PHE A 1 87 ? -15.039 -2.788 11.623 1.00 95.25 87 PHE A N 1
ATOM 711 C CA . PHE A 1 87 ? -15.540 -3.156 12.947 1.00 95.25 87 PHE A CA 1
ATOM 712 C C . PHE A 1 87 ? -16.869 -3.899 12.872 1.00 95.25 87 PHE A C 1
ATOM 714 O O . PHE A 1 87 ? -17.021 -4.907 13.559 1.00 95.25 87 PHE A O 1
ATOM 721 N N . ASP A 1 88 ? -17.783 -3.455 12.009 1.00 93.31 88 ASP A N 1
ATOM 722 C CA . ASP A 1 88 ? -19.078 -4.104 11.807 1.00 93.31 88 ASP A CA 1
ATOM 723 C C . ASP A 1 88 ? -18.910 -5.560 11.351 1.00 93.31 88 ASP A C 1
ATOM 725 O O . ASP A 1 88 ? -19.540 -6.460 11.905 1.00 93.31 88 ASP A O 1
ATOM 729 N N . VAL A 1 89 ? -18.006 -5.814 10.398 1.00 91.12 89 VAL A N 1
ATOM 730 C CA . VAL A 1 89 ? -17.724 -7.174 9.910 1.00 91.12 89 VAL A CA 1
ATOM 731 C C . VAL A 1 89 ? -17.018 -8.031 10.960 1.00 91.12 89 VAL A C 1
ATOM 733 O O . VAL A 1 89 ? -17.285 -9.226 11.065 1.00 91.12 89 VAL A O 1
ATOM 736 N N . CYS A 1 90 ? -16.141 -7.438 11.769 1.00 91.38 90 CYS A N 1
ATOM 737 C CA . CYS A 1 90 ? -15.441 -8.147 12.840 1.00 91.38 90 CYS A CA 1
ATOM 738 C C . CYS A 1 90 ? -16.265 -8.297 14.134 1.00 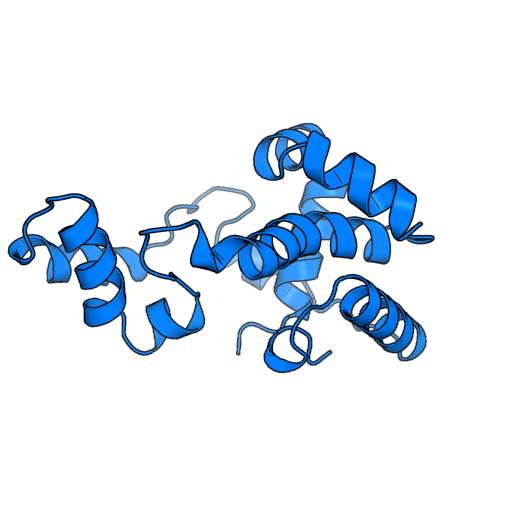91.38 90 CYS A C 1
ATOM 740 O O . CYS A 1 90 ? -15.768 -8.897 15.087 1.00 91.38 90 CYS A O 1
ATOM 742 N N . GLY A 1 91 ? -17.480 -7.742 14.209 1.00 93.81 91 GLY A N 1
ATOM 743 C CA . GLY A 1 91 ? -18.287 -7.731 15.434 1.00 93.81 91 GLY A CA 1
ATOM 744 C C . GLY A 1 91 ? -17.671 -6.906 16.574 1.00 93.81 91 GLY A C 1
ATOM 745 O O . GLY A 1 91 ? -17.918 -7.179 17.748 1.00 93.81 91 GLY A O 1
ATOM 746 N N . ILE A 1 92 ?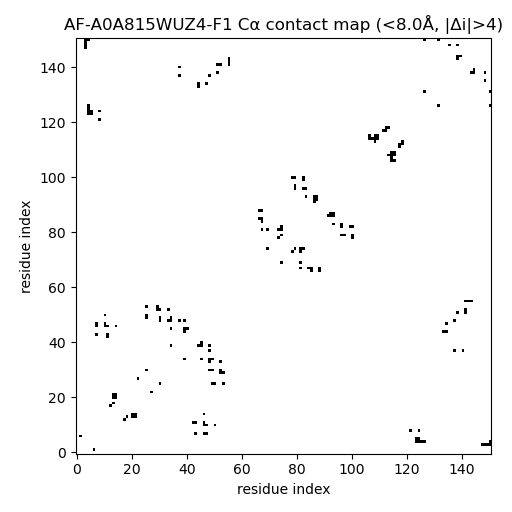 -16.839 -5.913 16.247 1.00 96.31 92 ILE A N 1
ATOM 747 C CA . ILE A 1 92 ? -16.194 -5.022 17.216 1.00 96.31 92 ILE A CA 1
ATOM 748 C C . ILE A 1 92 ? -17.116 -3.828 17.484 1.00 96.31 92 ILE A C 1
ATOM 750 O O . ILE A 1 92 ? -17.691 -3.244 16.569 1.00 96.31 92 ILE A O 1
ATOM 754 N N . SER A 1 93 ? -17.235 -3.419 18.749 1.00 97.19 93 SER A N 1
ATOM 755 C CA . SER A 1 93 ? -18.068 -2.268 19.112 1.00 97.19 93 SER A CA 1
ATOM 756 C C . SER A 1 93 ? -17.603 -0.974 18.437 1.00 97.19 93 SER A C 1
ATOM 758 O O . SER A 1 93 ? -16.457 -0.544 18.606 1.00 97.19 93 SER A O 1
ATOM 760 N N . ARG A 1 94 ? -18.543 -0.273 17.789 1.00 96.38 94 ARG A N 1
ATOM 761 C CA . ARG A 1 94 ? -18.326 1.065 17.214 1.00 96.38 94 ARG A CA 1
ATOM 762 C C . ARG A 1 94 ? -17.868 2.107 18.241 1.00 96.38 94 ARG A C 1
ATOM 764 O O . ARG A 1 94 ? -17.203 3.069 17.873 1.00 96.38 94 ARG A O 1
ATOM 771 N N . SER A 1 95 ? -18.136 1.902 19.534 1.00 97.69 95 SER A N 1
ATOM 772 C CA . SER A 1 95 ? -17.637 2.788 20.601 1.00 97.69 95 SER A CA 1
ATOM 773 C C . SER A 1 95 ? -16.105 2.867 20.673 1.00 97.69 95 SER A C 1
ATOM 775 O O . SER A 1 95 ? -15.565 3.805 21.254 1.00 97.69 95 SER A O 1
ATOM 777 N N . LEU A 1 96 ? -15.392 1.908 20.071 1.00 97.69 96 LEU A N 1
ATOM 778 C CA . LEU A 1 96 ? -13.931 1.883 19.998 1.00 97.69 96 LEU A CA 1
ATOM 779 C C . LEU A 1 96 ? -13.365 2.618 18.770 1.00 97.69 96 LEU A C 1
ATOM 781 O O . LEU A 1 96 ? -12.147 2.790 18.695 1.00 97.69 96 LEU A O 1
ATOM 785 N N . ILE A 1 97 ? -14.206 3.077 17.833 1.00 96.69 97 ILE A N 1
ATOM 786 C CA . ILE A 1 97 ? -13.761 3.772 16.612 1.00 96.69 97 ILE A CA 1
ATOM 787 C C . ILE A 1 97 ? -12.882 4.987 16.937 1.00 96.69 97 ILE A C 1
ATOM 789 O O . ILE A 1 97 ? -11.781 5.046 16.390 1.00 96.69 97 ILE A O 1
ATOM 793 N N . PRO A 1 98 ? -13.243 5.899 17.867 1.00 97.06 98 PRO A N 1
ATOM 794 C CA . PRO A 1 98 ? -12.394 7.058 18.158 1.00 97.06 98 PRO A CA 1
ATOM 795 C C . PRO A 1 98 ? -10.978 6.660 18.605 1.00 97.06 98 PRO A C 1
ATOM 797 O O . PRO A 1 98 ? -9.984 7.282 18.221 1.00 97.06 98 PRO A O 1
ATOM 800 N N . LYS A 1 99 ? -10.862 5.564 19.369 1.00 96.50 99 LYS A N 1
ATOM 801 C CA . LYS A 1 99 ? -9.570 5.022 19.811 1.00 96.50 99 LYS A CA 1
ATOM 802 C C . LYS A 1 99 ? -8.765 4.460 18.637 1.00 96.50 99 LYS A C 1
ATOM 804 O O . LYS A 1 99 ? -7.560 4.688 18.568 1.00 96.50 99 LYS A O 1
ATOM 809 N N . ALA A 1 100 ? -9.414 3.739 17.726 1.00 95.00 100 ALA A N 1
ATOM 810 C CA . ALA A 1 100 ? -8.771 3.181 16.539 1.00 95.00 100 ALA A CA 1
ATOM 811 C C . ALA A 1 100 ? -8.313 4.274 15.561 1.00 95.00 100 ALA A C 1
ATOM 813 O O . ALA A 1 100 ? -7.177 4.235 15.097 1.00 95.00 100 ALA A O 1
ATOM 814 N N . VAL A 1 101 ? -9.140 5.296 15.329 1.00 95.56 101 VAL A N 1
ATOM 815 C CA . VAL A 1 101 ? -8.775 6.472 14.522 1.00 95.56 101 VAL A CA 1
ATOM 816 C C . VAL A 1 101 ? -7.566 7.184 15.125 1.00 95.56 101 VAL A C 1
ATOM 818 O O . VAL A 1 101 ? -6.603 7.471 14.421 1.00 95.56 101 VAL A O 1
ATOM 821 N N . THR A 1 102 ? -7.555 7.394 16.445 1.00 95.12 102 THR A N 1
ATOM 822 C CA . THR A 1 102 ? -6.402 7.996 17.138 1.00 95.12 102 THR A CA 1
ATOM 823 C C . THR A 1 102 ? -5.120 7.185 16.929 1.00 95.12 102 THR A C 1
ATOM 825 O O . THR A 1 102 ? -4.035 7.759 16.811 1.00 95.12 102 THR A O 1
ATOM 828 N N . ALA A 1 103 ? -5.222 5.855 16.846 1.00 92.88 103 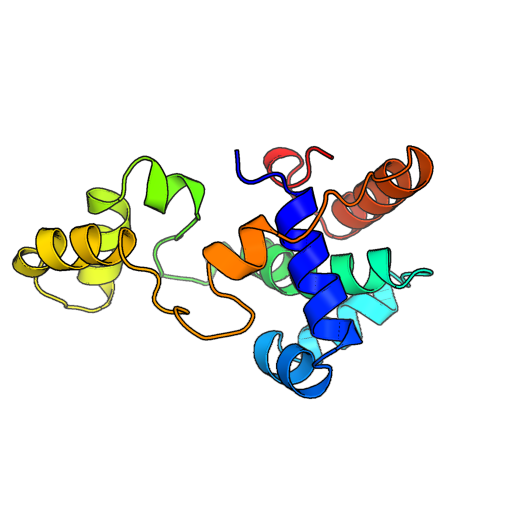ALA A N 1
ATOM 829 C CA . ALA A 1 103 ? -4.070 4.986 16.636 1.00 92.88 103 ALA A CA 1
ATOM 830 C C . ALA A 1 103 ? -3.407 5.175 15.260 1.00 92.88 103 ALA A C 1
ATOM 832 O O . ALA A 1 103 ? -2.204 4.939 15.159 1.00 92.88 103 ALA A O 1
ATOM 833 N N . LEU A 1 104 ? -4.122 5.672 14.239 1.00 90.00 104 LEU A N 1
ATOM 834 C CA . LEU A 1 104 ? -3.538 5.980 12.922 1.00 90.00 104 LEU A CA 1
ATOM 835 C C . LEU A 1 104 ? -2.424 7.036 13.012 1.00 90.00 104 LEU A C 1
ATOM 837 O O . LEU A 1 104 ? -1.460 7.010 12.245 1.00 90.00 104 LEU A O 1
ATOM 841 N N . ASN A 1 105 ? -2.496 7.934 13.998 1.00 89.44 105 ASN A N 1
ATOM 842 C CA . ASN A 1 105 ? -1.482 8.969 14.200 1.00 89.44 105 ASN A CA 1
ATOM 843 C C . ASN A 1 105 ? -0.162 8.405 14.738 1.00 89.44 105 ASN A C 1
ATOM 845 O O . ASN A 1 105 ? 0.887 9.034 14.584 1.00 89.44 105 ASN A O 1
ATOM 849 N N . ARG A 1 106 ? -0.173 7.201 15.316 1.00 91.19 106 ARG A N 1
ATOM 850 C CA . ARG A 1 106 ? 1.021 6.558 15.864 1.00 91.19 106 ARG A CA 1
ATOM 851 C C . ARG A 1 106 ? 1.724 5.717 14.806 1.00 91.19 106 ARG A C 1
ATOM 853 O O . ARG A 1 106 ? 1.103 4.917 14.116 1.00 91.19 106 ARG A O 1
ATOM 860 N N . ASP A 1 107 ? 3.043 5.852 14.735 1.00 89.56 107 ASP A N 1
ATOM 861 C CA . ASP A 1 107 ? 3.866 4.940 13.953 1.00 89.56 107 ASP A CA 1
ATOM 862 C C . ASP A 1 107 ? 3.986 3.592 14.682 1.00 89.56 107 ASP A C 1
ATOM 864 O O . ASP A 1 107 ? 4.681 3.469 15.694 1.00 89.56 107 ASP A O 1
ATOM 868 N N . SER A 1 108 ? 3.268 2.578 14.194 1.00 88.81 108 SER A N 1
ATOM 869 C CA . SER A 1 108 ? 3.346 1.216 14.732 1.00 88.81 108 SER A CA 1
ATOM 870 C C . SER A 1 108 ? 4.684 0.538 14.425 1.00 88.81 108 SER A C 1
ATOM 872 O O . SER A 1 108 ? 5.012 -0.459 15.061 1.00 88.81 108 SER A O 1
ATOM 874 N N . GLN A 1 109 ? 5.458 1.090 13.488 1.00 89.31 109 GLN A N 1
ATOM 875 C CA . GLN A 1 109 ? 6.768 0.608 13.061 1.00 89.31 109 GLN A CA 1
ATOM 876 C C . GLN A 1 109 ? 7.917 1.426 13.671 1.00 89.31 109 GLN A C 1
ATOM 878 O O . GLN A 1 109 ? 9.063 1.291 13.235 1.00 89.31 109 GLN A O 1
ATOM 883 N N . ALA A 1 110 ? 7.645 2.255 14.686 1.00 90.81 110 ALA A N 1
ATOM 884 C CA . ALA A 1 110 ? 8.661 3.054 15.367 1.00 90.81 110 ALA A CA 1
ATOM 885 C C . ALA A 1 110 ? 9.845 2.189 15.843 1.00 90.81 110 ALA A C 1
ATOM 887 O O . ALA A 1 110 ? 9.665 1.142 16.465 1.00 90.81 110 ALA A O 1
ATOM 888 N N . GLY A 1 111 ? 11.067 2.633 15.538 1.00 86.44 111 GLY A N 1
ATOM 889 C CA . GLY A 1 111 ? 12.305 1.910 15.854 1.00 86.44 111 GLY A CA 1
ATOM 890 C C . GLY A 1 111 ? 12.688 0.808 14.858 1.00 86.44 111 GLY A C 1
ATOM 891 O O . GLY A 1 111 ? 13.796 0.283 14.942 1.00 86.44 111 GLY A O 1
ATOM 892 N N . THR A 1 112 ? 11.825 0.480 13.893 1.00 87.19 112 THR A N 1
ATOM 893 C CA . THR A 1 112 ? 12.150 -0.461 12.811 1.00 87.19 112 THR A CA 1
ATOM 894 C C . THR A 1 112 ? 12.705 0.263 11.582 1.00 87.19 112 THR A C 1
ATOM 896 O O . THR A 1 112 ? 12.670 1.490 11.479 1.00 87.19 112 THR A O 1
ATOM 899 N N . VAL A 1 113 ? 13.189 -0.508 10.606 1.00 81.19 113 VAL A N 1
ATOM 900 C CA . VAL A 1 113 ? 13.634 0.020 9.304 1.00 81.19 113 VAL A CA 1
ATOM 901 C C . VAL A 1 113 ? 12.492 0.571 8.443 1.00 81.19 113 VAL A C 1
ATOM 903 O O . VAL A 1 113 ? 12.769 1.282 7.485 1.00 81.19 113 VAL A O 1
ATOM 906 N N . LEU A 1 114 ? 11.236 0.264 8.787 1.00 79.81 114 LEU A N 1
ATOM 907 C CA . LEU A 1 114 ? 10.029 0.730 8.098 1.00 7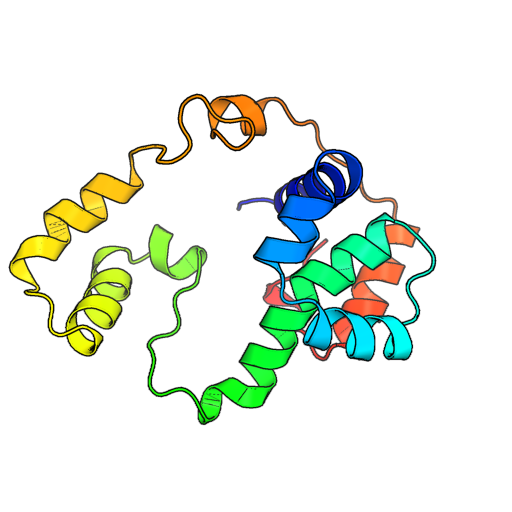9.81 114 LEU A CA 1
ATOM 908 C C . LEU A 1 114 ? 9.325 1.871 8.847 1.00 79.81 114 LEU A C 1
ATOM 910 O O . LEU A 1 114 ? 8.194 2.216 8.514 1.00 79.81 114 LEU A O 1
ATOM 914 N N . SER A 1 115 ? 9.961 2.451 9.871 1.00 86.88 115 SER A N 1
ATOM 915 C CA . SER A 1 115 ? 9.385 3.602 10.567 1.00 86.88 115 SER A CA 1
ATOM 916 C C . SER A 1 115 ? 9.236 4.792 9.617 1.00 86.88 115 SER A C 1
ATOM 918 O O . SER A 1 115 ? 10.040 4.974 8.698 1.00 86.88 115 SER A O 1
ATOM 920 N N . ARG A 1 116 ? 8.248 5.654 9.870 1.00 85.19 116 ARG A N 1
ATOM 921 C CA . ARG A 1 116 ? 8.017 6.877 9.082 1.00 85.19 116 ARG A CA 1
ATOM 922 C C . ARG A 1 116 ? 9.276 7.735 9.004 1.00 85.19 116 ARG A C 1
ATOM 924 O O . ARG A 1 116 ? 9.614 8.221 7.930 1.00 85.19 116 ARG A O 1
ATOM 931 N N . ASP A 1 117 ? 10.004 7.853 10.114 1.00 87.44 117 ASP A N 1
ATOM 932 C CA . ASP A 1 117 ? 11.247 8.628 10.191 1.00 87.44 117 ASP A CA 1
ATOM 933 C C . ASP A 1 117 ? 12.351 8.056 9.297 1.00 87.44 117 ASP A C 1
ATOM 935 O O . ASP A 1 117 ? 13.087 8.808 8.657 1.00 87.44 117 ASP A O 1
ATOM 939 N N . LYS A 1 118 ? 12.483 6.724 9.244 1.00 84.12 118 LYS A N 1
ATOM 940 C CA . LYS A 1 118 ? 13.461 6.059 8.374 1.00 84.12 118 LYS A CA 1
ATOM 941 C C . LYS A 1 118 ? 13.041 6.153 6.914 1.00 84.12 118 LYS A C 1
ATOM 943 O O . LYS A 1 118 ? 13.877 6.456 6.066 1.00 84.12 118 LYS A O 1
ATOM 948 N N . MET A 1 119 ? 11.753 5.993 6.630 1.00 80.50 119 MET A N 1
ATOM 949 C CA . MET A 1 119 ? 11.216 6.095 5.277 1.00 80.50 119 MET A CA 1
ATOM 950 C C . MET A 1 119 ? 11.298 7.511 4.703 1.00 80.50 119 MET A C 1
ATOM 952 O O . MET A 1 119 ? 11.598 7.667 3.520 1.00 80.50 119 MET A O 1
ATOM 956 N N . ALA A 1 120 ? 11.144 8.546 5.533 1.00 82.94 120 ALA A N 1
ATOM 957 C CA . ALA A 1 120 ? 11.317 9.941 5.123 1.00 82.94 120 ALA A CA 1
ATOM 958 C C . ALA A 1 120 ? 12.733 10.246 4.593 1.00 82.94 120 ALA A C 1
ATOM 960 O O . ALA A 1 120 ? 12.918 11.183 3.820 1.00 82.94 120 ALA A O 1
ATOM 961 N N . GLN A 1 121 ? 13.733 9.446 4.976 1.00 80.88 121 GLN A N 1
ATOM 962 C CA . GLN A 1 121 ? 15.122 9.596 4.527 1.00 80.88 121 GLN A CA 1
ATOM 963 C C . GLN A 1 121 ? 15.395 8.883 3.191 1.00 80.88 121 GLN A C 1
ATOM 965 O O . GLN A 1 121 ? 16.438 9.103 2.571 1.00 80.88 121 GLN A O 1
ATOM 970 N N . VAL A 1 122 ? 14.475 8.036 2.717 1.00 75.81 122 VAL A N 1
ATOM 971 C CA . VAL A 1 122 ? 14.645 7.272 1.477 1.00 75.81 122 VAL A CA 1
ATOM 972 C C . VAL A 1 122 ? 14.358 8.164 0.267 1.00 75.81 122 VAL A C 1
ATOM 974 O O . VAL A 1 122 ? 13.207 8.405 -0.107 1.00 75.81 122 VAL A O 1
ATOM 977 N N . LYS A 1 123 ? 15.420 8.612 -0.412 1.00 72.31 123 LYS A N 1
ATOM 978 C CA . LYS A 1 123 ? 15.333 9.464 -1.612 1.00 72.31 123 LYS A CA 1
ATOM 979 C C . LYS A 1 123 ? 14.437 8.877 -2.698 1.00 72.31 123 LYS A C 1
ATOM 981 O O . LYS A 1 123 ? 14.519 7.680 -2.959 1.00 72.31 123 LYS A O 1
ATOM 986 N N . SER A 1 124 ? 13.618 9.734 -3.320 1.00 66.69 124 SER A N 1
ATOM 987 C CA . SER A 1 124 ? 13.156 9.666 -4.720 1.00 66.69 124 SER A CA 1
ATOM 988 C C . SER A 1 124 ? 13.851 8.648 -5.623 1.00 66.69 124 SER A C 1
ATOM 990 O O . SER A 1 124 ? 15.039 8.836 -5.853 1.00 66.69 124 SER A O 1
ATOM 992 N N . LEU A 1 125 ? 13.181 7.626 -6.169 1.00 70.62 125 LEU A N 1
ATOM 993 C CA . LEU A 1 125 ? 13.692 6.943 -7.346 1.00 70.62 125 LEU A CA 1
ATOM 994 C C . LEU A 1 125 ? 13.052 7.696 -8.495 1.00 70.62 125 LEU A C 1
ATOM 996 O O . LEU A 1 125 ? 11.841 7.601 -8.699 1.00 70.62 125 LEU A O 1
ATOM 1000 N N . GLU A 1 126 ? 13.846 8.500 -9.184 1.00 78.12 126 GLU A N 1
ATOM 1001 C CA . GLU A 1 126 ? 13.377 9.144 -10.397 1.00 78.12 126 GLU A CA 1
ATOM 1002 C C . GLU A 1 126 ? 13.252 8.078 -11.479 1.00 78.12 126 GLU A C 1
ATOM 1004 O O . GLU A 1 126 ? 14.240 7.578 -12.013 1.00 78.12 126 GLU A O 1
ATOM 1009 N N . LEU A 1 127 ? 12.012 7.685 -11.762 1.00 82.00 127 LEU A N 1
ATOM 1010 C CA . LEU A 1 127 ? 11.729 6.744 -12.834 1.00 82.00 127 LEU A CA 1
ATOM 1011 C C . LEU A 1 127 ? 12.028 7.403 -14.177 1.00 82.00 127 LEU A C 1
ATOM 1013 O O . LEU A 1 127 ? 11.432 8.439 -14.505 1.00 82.00 127 LEU A O 1
ATOM 1017 N N . SER A 1 128 ? 12.893 6.773 -14.974 1.00 88.19 128 SER A N 1
ATOM 1018 C CA . SER A 1 128 ? 13.137 7.219 -16.341 1.00 88.19 128 SER A CA 1
ATOM 1019 C C . SER A 1 128 ? 11.856 7.110 -17.173 1.00 88.19 128 SER A C 1
ATOM 1021 O O . SER A 1 128 ? 10.946 6.332 -16.874 1.00 88.19 128 SER A O 1
ATOM 1023 N N . ARG A 1 129 ? 11.776 7.860 -18.277 1.00 88.06 129 ARG A N 1
ATOM 1024 C CA . ARG A 1 129 ? 10.636 7.761 -19.206 1.00 88.06 129 ARG A CA 1
ATOM 1025 C C . ARG A 1 129 ? 10.439 6.331 -19.726 1.00 88.06 129 ARG A C 1
ATOM 1027 O O . ARG A 1 129 ? 9.302 5.917 -19.950 1.00 88.06 129 ARG A O 1
ATOM 1034 N N . LEU A 1 130 ? 11.534 5.592 -19.921 1.00 88.81 130 LEU A N 1
ATOM 1035 C CA . LEU A 1 130 ? 11.490 4.200 -20.358 1.00 88.81 130 LEU A CA 1
ATOM 1036 C C . LEU A 1 130 ? 10.905 3.299 -19.267 1.00 88.81 130 LEU A C 1
ATOM 1038 O O . LEU A 1 130 ? 10.006 2.519 -19.568 1.00 88.81 130 LEU A O 1
ATOM 1042 N N . ASP A 1 131 ? 11.345 3.458 -18.017 1.00 88.50 131 ASP A N 1
ATOM 1043 C CA . ASP A 1 131 ? 10.820 2.688 -16.884 1.00 88.50 131 ASP A CA 1
ATOM 1044 C C . ASP A 1 131 ? 9.321 2.920 -16.719 1.00 88.50 131 ASP A C 1
ATOM 1046 O O . ASP A 1 131 ? 8.553 1.966 -16.669 1.00 88.50 131 ASP A O 1
ATOM 1050 N N . ARG A 1 132 ? 8.875 4.181 -16.749 1.00 87.62 132 ARG A N 1
ATOM 1051 C CA . ARG A 1 132 ? 7.446 4.531 -16.671 1.00 87.62 132 ARG A CA 1
ATOM 1052 C C . ARG A 1 132 ? 6.637 3.854 -17.769 1.00 87.62 132 ARG A C 1
ATOM 1054 O O . ARG A 1 132 ? 5.589 3.274 -17.503 1.00 87.62 132 ARG A O 1
ATOM 1061 N N . LYS A 1 133 ? 7.133 3.893 -19.012 1.00 89.62 133 LYS A N 1
ATOM 1062 C CA . LYS A 1 133 ? 6.478 3.226 -20.143 1.00 89.62 133 LYS A CA 1
ATOM 1063 C C . LYS A 1 133 ? 6.362 1.719 -19.898 1.00 89.62 133 LYS A C 1
ATOM 1065 O O . LYS A 1 133 ? 5.280 1.167 -20.073 1.00 89.62 133 LYS A O 1
ATOM 1070 N N . ARG A 1 134 ? 7.445 1.072 -19.461 1.00 90.25 134 ARG A N 1
ATOM 1071 C CA . ARG A 1 134 ? 7.480 -0.374 -19.196 1.00 90.25 134 ARG A CA 1
ATOM 1072 C C . ARG A 1 134 ? 6.562 -0.771 -18.040 1.00 90.25 134 ARG A C 1
ATOM 1074 O O . ARG A 1 134 ? 5.787 -1.712 -18.182 1.00 90.25 134 ARG A O 1
ATOM 1081 N N . LEU A 1 135 ? 6.581 -0.027 -16.934 1.00 88.56 135 LEU A N 1
ATOM 1082 C CA . LEU A 1 135 ? 5.692 -0.263 -15.795 1.00 88.56 135 LEU A CA 1
ATOM 1083 C C . LEU A 1 135 ? 4.218 -0.087 -16.180 1.00 88.56 135 LEU A C 1
ATOM 1085 O O . LEU A 1 135 ? 3.396 -0.924 -15.821 1.00 88.56 135 LEU A O 1
ATOM 1089 N N . ASN A 1 136 ? 3.890 0.920 -16.993 1.00 88.94 136 ASN A N 1
ATOM 1090 C CA . ASN A 1 136 ? 2.535 1.102 -17.521 1.00 88.94 136 ASN A CA 1
ATOM 1091 C C . ASN A 1 136 ? 2.098 -0.054 -18.434 1.00 88.94 136 ASN A C 1
ATOM 1093 O O . ASN A 1 136 ? 0.951 -0.497 -18.371 1.00 88.94 136 ASN A O 1
ATOM 1097 N N . GLU A 1 137 ? 2.990 -0.571 -19.283 1.00 90.25 137 GLU A N 1
ATOM 1098 C CA . GLU A 1 137 ? 2.697 -1.752 -20.104 1.00 90.25 137 GLU A CA 1
ATOM 1099 C C . GLU A 1 137 ? 2.440 -2.995 -19.243 1.00 90.25 137 GLU A C 1
ATOM 1101 O O . GLU A 1 137 ? 1.510 -3.752 -19.528 1.00 90.25 137 GLU A O 1
ATOM 1106 N N . ILE A 1 138 ? 3.219 -3.196 -18.176 1.00 89.81 138 ILE A N 1
ATOM 1107 C CA . ILE A 1 138 ? 3.003 -4.293 -17.227 1.00 89.81 138 ILE A CA 1
ATOM 1108 C C . ILE A 1 138 ? 1.671 -4.119 -16.491 1.00 89.81 138 ILE A C 1
ATOM 1110 O O . ILE A 1 138 ? 0.888 -5.066 -16.439 1.00 89.81 138 ILE A O 1
ATOM 1114 N N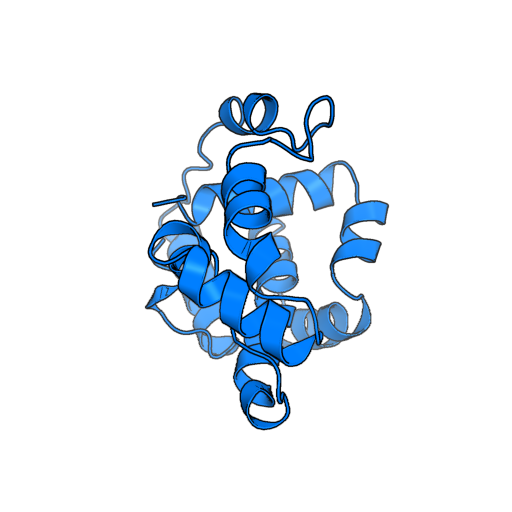 . ALA A 1 139 ? 1.375 -2.918 -15.988 1.00 89.75 139 ALA A N 1
ATOM 1115 C CA . ALA A 1 139 ? 0.121 -2.617 -15.303 1.00 89.75 139 ALA A CA 1
ATOM 1116 C C . ALA A 1 139 ? -1.099 -2.951 -16.177 1.00 89.75 139 ALA A C 1
ATOM 1118 O O . ALA A 1 139 ? -2.033 -3.605 -15.714 1.00 89.75 139 ALA A O 1
ATOM 1119 N N . LYS A 1 140 ? -1.045 -2.606 -17.472 1.00 89.25 140 LYS A N 1
ATOM 1120 C CA . LYS A 1 140 ? -2.085 -2.964 -18.451 1.00 89.25 140 LYS A CA 1
ATOM 1121 C C . LYS A 1 140 ? -2.241 -4.473 -18.621 1.00 89.25 140 LYS A C 1
ATOM 1123 O O . LYS A 1 140 ? -3.364 -4.965 -18.611 1.00 89.25 140 LYS A O 1
ATOM 1128 N N . ARG A 1 141 ? -1.140 -5.227 -18.731 1.00 88.75 141 ARG A N 1
ATOM 1129 C CA . ARG A 1 141 ? -1.182 -6.705 -18.814 1.00 88.75 141 ARG A CA 1
ATOM 1130 C C . ARG A 1 141 ? -1.741 -7.348 -17.544 1.00 88.75 141 ARG A C 1
ATOM 1132 O O . ARG A 1 141 ? -2.287 -8.443 -17.604 1.00 88.75 141 ARG A O 1
ATOM 1139 N N . MET A 1 142 ? -1.590 -6.677 -16.405 1.00 87.62 142 MET A N 1
ATOM 1140 C CA . MET A 1 142 ? -2.143 -7.093 -15.118 1.00 87.62 142 MET A CA 1
ATOM 1141 C C . MET A 1 142 ? -3.573 -6.581 -14.886 1.00 87.62 142 MET A C 1
ATOM 1143 O O . MET A 1 142 ? -4.135 -6.860 -13.829 1.00 87.62 142 MET A O 1
ATOM 1147 N N . GLU A 1 143 ? -4.170 -5.877 -15.857 1.00 89.12 143 GLU A N 1
ATOM 1148 C CA . GLU A 1 143 ? -5.522 -5.297 -15.782 1.00 89.12 143 GLU A CA 1
ATOM 1149 C C . GLU A 1 143 ? -5.713 -4.385 -14.561 1.00 89.12 143 GLU A C 1
ATOM 1151 O O . GLU A 1 143 ? -6.755 -4.370 -13.908 1.00 89.12 143 GLU A O 1
ATOM 1156 N N . LEU A 1 144 ? -4.668 -3.634 -14.229 1.00 86.38 144 LEU A N 1
ATOM 1157 C CA . LEU A 1 144 ? -4.691 -2.685 -13.131 1.00 86.38 144 LEU A CA 1
ATOM 1158 C C . LEU A 1 144 ? -5.318 -1.351 -13.571 1.00 86.38 144 LEU A C 1
ATOM 1160 O O . LEU A 1 144 ? -5.048 -0.892 -14.684 1.00 86.38 144 LEU A O 1
ATOM 1164 N N . PRO A 1 145 ? -6.124 -0.696 -12.718 1.00 82.31 145 PRO A N 1
ATOM 1165 C CA . PRO A 1 145 ? -6.732 0.587 -13.048 1.00 82.31 145 PRO A CA 1
ATOM 1166 C C . PRO A 1 145 ? -5.677 1.698 -13.073 1.00 82.31 145 PRO A C 1
ATOM 1168 O O . PRO A 1 145 ? -4.815 1.780 -12.196 1.00 82.31 145 PRO A O 1
ATOM 1171 N N . GLU A 1 146 ? -5.770 2.590 -14.063 1.00 76.94 146 GLU A N 1
ATOM 1172 C CA . GLU A 1 146 ? -4.785 3.664 -14.279 1.00 76.94 146 GLU A CA 1
ATOM 1173 C C . GLU A 1 146 ? -4.661 4.611 -13.077 1.00 76.94 146 GLU A C 1
ATOM 1175 O O . GLU A 1 146 ? -3.575 5.114 -12.797 1.00 76.94 146 GLU A O 1
ATOM 1180 N N . SER A 1 147 ? -5.742 4.769 -12.306 1.00 70.38 147 SER A N 1
ATOM 1181 C CA . SER A 1 147 ? -5.809 5.633 -11.122 1.00 70.38 147 SER A CA 1
ATOM 1182 C C . SER A 1 147 ? -4.794 5.292 -10.028 1.00 70.38 147 SER A C 1
ATOM 1184 O O . SER A 1 147 ? -4.526 6.132 -9.176 1.00 70.38 147 SER A O 1
ATOM 1186 N N . ILE A 1 148 ? -4.240 4.078 -10.030 1.00 65.12 148 ILE A N 1
ATOM 1187 C CA . ILE A 1 148 ? -3.314 3.592 -8.993 1.00 65.12 148 ILE A CA 1
ATOM 1188 C C . ILE A 1 148 ? -1.850 3.742 -9.424 1.00 65.12 148 ILE A C 1
ATOM 1190 O O . ILE A 1 148 ? -0.947 3.748 -8.590 1.00 65.12 148 ILE A O 1
ATOM 1194 N N . PHE A 1 149 ? -1.600 3.904 -10.724 1.00 65.19 149 PHE A N 1
ATOM 1195 C CA . PHE A 1 149 ? -0.263 3.820 -11.313 1.00 65.19 149 PHE A CA 1
ATOM 1196 C C . PHE A 1 149 ? 0.082 5.057 -12.145 1.00 65.19 149 PHE A C 1
ATOM 1198 O O . PHE A 1 149 ? 0.798 4.961 -13.140 1.00 65.19 149 PHE A O 1
ATOM 1205 N N . HIS A 1 150 ? -0.409 6.233 -11.745 1.00 55.59 150 HIS A N 1
ATOM 1206 C CA . HIS A 1 150 ? 0.059 7.493 -12.316 1.00 55.59 150 HIS A CA 1
ATOM 1207 C C . HIS A 1 150 ? 1.523 7.720 -11.922 1.00 55.59 150 HIS A C 1
ATOM 1209 O O . HIS A 1 150 ? 1.816 8.274 -10.865 1.00 55.59 150 HIS A O 1
ATOM 1215 N N . PHE A 1 151 ? 2.421 7.229 -12.778 1.00 54.84 151 PHE A N 1
ATOM 1216 C CA . PHE A 1 151 ? 3.860 7.422 -12.682 1.00 54.84 151 PHE A CA 1
ATOM 1217 C C . PHE A 1 151 ? 4.278 8.749 -13.273 1.00 54.84 151 PHE A C 1
ATOM 1219 O O . PHE A 1 151 ? 4.370 8.871 -14.521 1.00 54.84 151 PHE A O 1
#

Solvent-accessible surface area (backbone atoms only — not comparable to full-atom values): 9107 Å² total; per-residue (Å²): 129,84,52,58,56,59,60,53,47,53,43,42,49,37,47,72,76,35,52,70,57,42,53,66,75,56,46,65,69,64,37,51,63,47,46,70,71,69,57,59,89,45,69,68,45,43,34,49,49,48,66,46,42,64,53,34,51,43,66,77,46,45,89,80,51,95,64,72,88,83,47,70,68,46,47,72,77,39,36,66,62,49,51,41,50,49,27,61,77,71,72,45,67,71,87,49,44,69,61,55,54,58,50,69,78,52,67,91,38,63,92,46,86,75,10,67,77,51,50,73,68,59,72,83,68,83,72,48,76,66,53,44,52,52,52,53,54,50,37,56,78,53,69,47,66,67,92,74,64,78,118

Radius of gyration: 17.07 Å; Cα contacts (8 Å, |Δi|>4): 110; chains: 1; bounding box: 37×31×41 Å

Sequence (151 aa):
MMDAAIFWKEAVYLQSNFPKLGKWLFGYELEKSTVEKVKPESLLERAFVIFAAPYSWFLKNRHCYALPEVTYENLISKPEETIGAVFDVCGISRSLIPKAVTALNRDSQAGTVLSRDKMAQVKSLELSRLDRKRLNEIAKRMELPESIFHF

Mean predicted aligned error: 8.98 Å

Foldseek 3Di:
DCPLQLVLCVLLVCCVPPVVVLCVVQPVPLLVVLCVVLVDPDSSVSSLSSVVRVVLVCVVCVVVDPADDDDPCCCVPPVLVRVVSRCVVVVHDSVCSVVVNVCVVDQPQPPHCPTPVNSVPDDGPPQDPVNLVSSVVSCVVSVHDVVSRPD

pLDDT: mean 78.76, std 14.93, range [33.72, 97.69]